Protein AF-A0A183AYP7-F1 (afdb_monomer)

Organism: NCBI:txid27848

Sequence (144 aa):
LGRDILEAHYRACLYAGVEICGTNAEVMPSQWEFQIGPCVGVNAGDHIWMARFLLHRVAEDFGVVVSFDPKPMPGNWNGSGAHTNFSTKAMRRPDIGLKCLAPAVTESQDKSSGTLMNHNLSADADFKVFLLAFCEISPKDISK

Secondary structure (DSSP, 8-state):
--HHHHHHHHHHHHHTT--EEEEEE-SSTTEEEEEEEEEETTHHHHHHHHHHHHHHHHHHHHT-EEE--S-SS-SSS------EEEEETTTT-TTTHHHHHHHHHHHHHHS-SS-TTTS---TTEEEEEEEEEEEE---S----

InterPro domains:
  IPR008146 Glutamine synthetase, catalytic domain [PF00120] (3-88)
  IPR008146 Glutamine synthetase, catalytic domain [PS51987] (1-144)
  IPR008146 Glutamine synthetase, catalytic domain [SM01230] (1-134)
  IPR014746 Glutamine synthetase/guanido kinase, catalytic domain [SSF55931] (2-93)
  IPR027303 Glutamine synthetase, glycine-rich site [PS00181] (71-87)
  IPR050292 Glutamine Synthetase [PTHR20852] (2-106)

Foldseek 3Di:
DCPVLVVQLVVVCVVVVQQWDDKDADPAVQKIKTKGDQDAFPVSVVSVVVSVVSSQVSCVVVQWDKDQAQDPDDDPGHGWDKDKDKDFPQLPDPPCNVVVPVVVVVVVVVPPDDCPSPPDSPRRMTIMIMGMMRIGPDHPDDDD

Structure (mmCIF, N/CA/C/O backbone):
data_AF-A0A183AYP7-F1
#
_entry.id   AF-A0A183AYP7-F1
#
loop_
_atom_site.group_PDB
_atom_site.id
_atom_site.type_symbol
_atom_site.label_atom_id
_atom_site.label_alt_id
_atom_site.label_comp_id
_atom_site.label_asym_id
_atom_site.label_entity_id
_atom_site.label_seq_id
_atom_site.pdbx_PDB_ins_code
_atom_site.Cartn_x
_atom_site.Cartn_y
_atom_site.Cartn_z
_atom_site.occupancy
_atom_site.B_iso_or_equiv
_atom_site.auth_seq_id
_atom_site.auth_comp_id
_atom_site.auth_asym_id
_atom_site.auth_atom_id
_atom_site.pdbx_PDB_model_num
ATOM 1 N N . LEU A 1 1 ? -1.835 -4.619 18.749 1.00 69.69 1 LEU A N 1
ATOM 2 C CA . LEU A 1 1 ? -3.046 -3.809 18.502 1.00 69.69 1 LEU A CA 1
ATOM 3 C C . LEU A 1 1 ? -3.165 -3.587 16.993 1.00 69.69 1 LEU A C 1
ATOM 5 O O . LEU A 1 1 ? -2.137 -3.329 16.379 1.00 69.69 1 LEU A O 1
ATOM 9 N N . GLY A 1 2 ? -4.345 -3.746 16.389 1.00 82.06 2 GLY A N 1
ATOM 10 C CA . GLY A 1 2 ? -4.566 -3.429 14.965 1.00 82.06 2 GLY A CA 1
ATOM 11 C C . GLY A 1 2 ? -4.251 -4.523 13.933 1.00 82.06 2 GLY A C 1
ATOM 12 O O . GLY A 1 2 ? -4.282 -4.249 12.739 1.00 82.06 2 GLY A O 1
ATOM 13 N N . ARG A 1 3 ? -3.993 -5.767 14.368 1.00 89.31 3 ARG A N 1
ATOM 14 C CA . ARG A 1 3 ? -3.762 -6.900 13.452 1.00 89.31 3 ARG A CA 1
ATOM 15 C C . ARG A 1 3 ? -4.984 -7.177 12.575 1.00 89.31 3 ARG A C 1
ATOM 17 O O . ARG A 1 3 ? -4.818 -7.383 11.382 1.00 89.31 3 ARG A O 1
ATOM 24 N N . ASP A 1 4 ? -6.181 -7.141 13.156 1.00 91.69 4 ASP A N 1
ATOM 25 C CA . ASP A 1 4 ? -7.424 -7.466 12.444 1.00 91.69 4 ASP A CA 1
ATOM 26 C C . ASP A 1 4 ? -7.694 -6.488 11.292 1.00 91.69 4 ASP A C 1
ATOM 28 O O . ASP A 1 4 ? -8.097 -6.900 10.208 1.00 91.69 4 ASP A O 1
ATOM 32 N N . ILE A 1 5 ? -7.376 -5.204 11.497 1.00 91.06 5 ILE A N 1
ATOM 33 C CA . ILE A 1 5 ? -7.470 -4.155 10.472 1.00 91.06 5 ILE A CA 1
ATOM 34 C C . ILE A 1 5 ? -6.507 -4.450 9.327 1.00 91.06 5 ILE A C 1
ATOM 36 O O . ILE A 1 5 ? -6.898 -4.399 8.164 1.00 91.06 5 ILE A O 1
ATOM 40 N N . LEU A 1 6 ? -5.254 -4.785 9.642 1.00 91.44 6 LEU A N 1
ATOM 41 C CA . LEU A 1 6 ? -4.255 -5.075 8.620 1.00 91.44 6 LEU A CA 1
ATOM 42 C C . LEU A 1 6 ? -4.580 -6.363 7.853 1.00 91.44 6 LEU A C 1
ATOM 44 O O . LEU A 1 6 ? -4.417 -6.413 6.641 1.00 91.44 6 LEU A O 1
ATOM 48 N N . GLU A 1 7 ? -5.065 -7.400 8.533 1.00 93.88 7 GLU A N 1
ATOM 49 C CA . GLU A 1 7 ? -5.434 -8.666 7.898 1.00 93.88 7 GLU A CA 1
ATOM 50 C C . GLU A 1 7 ? -6.667 -8.506 6.994 1.00 93.88 7 GLU A C 1
ATOM 52 O O . GLU A 1 7 ? -6.701 -9.043 5.882 1.00 93.88 7 GLU A O 1
ATOM 57 N N . ALA A 1 8 ? -7.652 -7.714 7.427 1.00 95.62 8 ALA A N 1
ATOM 58 C CA . ALA A 1 8 ? -8.796 -7.338 6.603 1.00 95.62 8 ALA A CA 1
ATOM 59 C C . ALA A 1 8 ? -8.372 -6.479 5.400 1.00 95.62 8 ALA A C 1
ATOM 61 O O . ALA A 1 8 ? -8.781 -6.763 4.274 1.00 95.62 8 ALA A O 1
ATOM 62 N N . HIS A 1 9 ? -7.501 -5.487 5.607 1.00 96.00 9 HIS A N 1
ATOM 63 C CA . HIS A 1 9 ? -6.925 -4.664 4.539 1.00 96.00 9 HIS A CA 1
ATOM 64 C C . HIS A 1 9 ? -6.148 -5.498 3.520 1.00 96.00 9 HIS A C 1
ATOM 66 O O . HIS A 1 9 ? -6.337 -5.325 2.315 1.00 96.00 9 HIS A O 1
ATOM 72 N N . TYR A 1 10 ? -5.338 -6.445 3.992 1.00 95.38 10 TYR A N 1
ATOM 73 C CA . TYR A 1 10 ? -4.560 -7.338 3.144 1.00 95.38 10 TYR A CA 1
ATOM 74 C C . TYR A 1 10 ? -5.466 -8.169 2.232 1.00 95.38 10 TYR A C 1
ATOM 76 O O . TYR A 1 10 ? -5.279 -8.200 1.015 1.00 95.38 10 TYR A O 1
ATOM 84 N N . ARG A 1 11 ? -6.513 -8.779 2.802 1.00 96.88 11 ARG A N 1
ATOM 85 C CA . ARG A 1 11 ? -7.513 -9.541 2.037 1.00 96.88 11 ARG A CA 1
ATOM 86 C C . ARG A 1 11 ? -8.311 -8.659 1.077 1.00 96.88 11 ARG A C 1
ATOM 88 O O . ARG A 1 11 ? -8.555 -9.079 -0.051 1.00 96.88 11 ARG A O 1
ATOM 95 N N . ALA A 1 12 ? -8.685 -7.449 1.491 1.00 96.88 12 ALA A N 1
ATOM 96 C CA . ALA A 1 12 ? -9.392 -6.496 0.638 1.00 96.88 12 ALA A CA 1
ATOM 97 C C . ALA A 1 12 ? -8.543 -6.079 -0.571 1.00 96.88 12 ALA A C 1
ATOM 99 O O . ALA A 1 12 ? -9.053 -6.034 -1.688 1.00 96.88 12 ALA A O 1
ATOM 100 N N . CYS A 1 13 ? -7.244 -5.836 -0.369 1.00 96.88 13 CYS A N 1
ATOM 101 C CA . CYS A 1 13 ? -6.312 -5.520 -1.449 1.00 96.88 13 CYS A CA 1
ATOM 102 C C . CYS A 1 13 ? -6.170 -6.688 -2.431 1.00 96.88 13 CYS A C 1
ATOM 104 O O . CYS A 1 13 ? -6.308 -6.478 -3.634 1.00 96.88 13 CYS A O 1
ATOM 106 N N . LEU A 1 14 ? -5.982 -7.916 -1.931 1.00 96.12 14 LEU A N 1
ATOM 107 C CA . LEU A 1 14 ? -5.918 -9.110 -2.781 1.00 96.12 14 LEU A CA 1
ATOM 108 C C . LEU A 1 14 ? -7.201 -9.301 -3.601 1.00 96.12 14 LEU A C 1
ATOM 110 O O . LEU A 1 14 ? -7.133 -9.571 -4.796 1.00 96.12 14 LEU A O 1
ATOM 114 N N . TYR A 1 15 ? -8.369 -9.127 -2.978 1.00 97.31 15 TYR A N 1
ATOM 115 C CA . TYR A 1 15 ? -9.655 -9.243 -3.666 1.00 97.31 15 TYR A CA 1
ATOM 116 C C . TYR A 1 15 ? -9.854 -8.154 -4.731 1.00 97.31 15 TYR A C 1
ATOM 118 O O . TYR A 1 15 ? -10.364 -8.431 -5.813 1.00 97.31 15 TYR A O 1
ATOM 126 N N . ALA A 1 16 ? -9.428 -6.922 -4.446 1.00 96.44 16 ALA A N 1
ATOM 127 C CA . ALA A 1 16 ? -9.525 -5.794 -5.370 1.00 96.44 16 ALA A CA 1
ATOM 128 C C . ALA A 1 16 ? -8.498 -5.838 -6.520 1.00 96.44 16 ALA A C 1
ATOM 130 O O . ALA A 1 16 ? -8.517 -4.954 -7.375 1.00 96.44 16 ALA A O 1
ATOM 131 N N . GLY A 1 17 ? -7.594 -6.825 -6.543 1.00 96.19 17 GLY A N 1
ATOM 132 C CA . GLY A 1 17 ? -6.513 -6.902 -7.530 1.00 96.19 17 GLY A CA 1
ATOM 133 C C . GLY A 1 17 ? -5.417 -5.856 -7.310 1.00 96.19 17 GLY A C 1
ATOM 134 O O . GLY A 1 17 ? -4.722 -5.473 -8.248 1.00 96.19 17 GLY A O 1
ATOM 135 N N . VAL A 1 18 ? -5.272 -5.355 -6.082 1.00 94.81 18 VAL A N 1
ATOM 136 C CA . VAL A 1 18 ? -4.144 -4.502 -5.709 1.00 94.81 18 VAL A CA 1
ATOM 137 C C . VAL A 1 18 ? -2.909 -5.378 -5.519 1.00 94.81 18 VAL A C 1
ATOM 139 O O . VAL A 1 18 ? -2.966 -6.366 -4.791 1.00 94.81 18 VAL A O 1
ATOM 142 N N . GLU A 1 19 ? -1.788 -4.982 -6.127 1.00 93.06 19 GLU A N 1
ATOM 143 C CA . GLU A 1 19 ? -0.490 -5.670 -6.057 1.00 93.06 19 GLU A CA 1
ATOM 144 C C . GLU A 1 19 ? 0.160 -5.542 -4.667 1.00 93.06 19 GLU A C 1
ATOM 146 O O . GLU A 1 19 ? 1.215 -4.930 -4.499 1.00 93.06 19 GLU A O 1
ATOM 151 N N . ILE A 1 20 ? -0.490 -6.075 -3.633 1.00 93.38 20 ILE A N 1
ATOM 152 C CA . ILE A 1 20 ? 0.041 -6.124 -2.274 1.00 93.38 20 ILE A CA 1
ATOM 153 C C . ILE A 1 20 ? 0.965 -7.336 -2.120 1.00 93.38 20 ILE A C 1
ATOM 155 O O . ILE A 1 20 ? 0.567 -8.477 -2.340 1.00 93.38 20 ILE A O 1
ATOM 159 N N . CYS A 1 21 ? 2.216 -7.108 -1.723 1.00 91.94 21 CYS A N 1
ATOM 160 C CA . CYS A 1 21 ? 3.222 -8.171 -1.629 1.00 91.94 21 CYS A CA 1
ATOM 161 C C . CYS A 1 21 ? 3.605 -8.558 -0.201 1.00 91.94 21 CYS A C 1
ATOM 163 O O . CYS A 1 21 ? 4.357 -9.512 -0.010 1.00 91.94 21 CYS A O 1
ATOM 165 N N . GLY A 1 22 ? 3.117 -7.837 0.807 1.00 90.62 22 GLY A N 1
ATOM 166 C CA . GLY A 1 22 ? 3.392 -8.178 2.197 1.00 90.62 22 GLY A CA 1
ATOM 167 C C . GLY A 1 22 ? 2.914 -7.131 3.189 1.00 90.62 22 GLY A C 1
ATOM 168 O O . GLY A 1 22 ? 2.454 -6.050 2.809 1.00 90.62 22 GLY A O 1
ATOM 169 N N . THR A 1 23 ? 3.045 -7.490 4.464 1.00 92.38 23 THR A N 1
ATOM 170 C CA . THR A 1 23 ? 2.761 -6.635 5.616 1.00 92.38 23 THR A CA 1
ATOM 171 C C . THR A 1 23 ? 3.616 -7.034 6.815 1.00 92.38 23 THR A C 1
ATOM 173 O O . THR A 1 23 ? 3.867 -8.228 7.006 1.00 92.38 23 THR A O 1
ATOM 176 N N . ASN A 1 24 ? 3.965 -6.088 7.684 1.00 90.50 24 ASN A N 1
ATOM 177 C CA . ASN A 1 24 ? 4.616 -6.369 8.968 1.00 90.50 24 ASN A CA 1
ATOM 178 C C . ASN A 1 24 ? 4.199 -5.374 10.054 1.00 90.50 24 ASN A C 1
ATOM 180 O O . ASN A 1 24 ? 3.751 -4.265 9.776 1.00 90.50 24 ASN A O 1
ATOM 184 N N . ALA A 1 25 ? 4.347 -5.796 11.310 1.00 89.00 25 ALA A N 1
ATOM 185 C CA . ALA A 1 25 ? 4.306 -4.880 12.443 1.00 89.00 25 ALA A CA 1
ATOM 186 C C . ALA A 1 25 ? 5.627 -4.108 12.516 1.00 89.00 25 ALA A C 1
ATOM 188 O O . ALA A 1 25 ? 6.683 -4.663 12.198 1.00 89.00 25 ALA A O 1
ATOM 189 N N . GLU A 1 26 ? 5.555 -2.857 12.949 1.00 85.75 26 GLU A N 1
ATOM 190 C CA . GLU A 1 26 ? 6.713 -1.975 13.067 1.00 85.75 26 GLU A CA 1
ATOM 191 C C . GLU A 1 26 ? 7.169 -1.778 14.508 1.00 85.75 26 GLU A C 1
ATOM 193 O O . GLU A 1 26 ? 6.600 -2.329 15.454 1.00 85.75 26 GLU A O 1
ATOM 198 N N . VAL A 1 27 ? 8.244 -1.004 14.665 1.00 84.25 27 VAL A N 1
ATOM 199 C CA . VAL A 1 27 ? 8.891 -0.762 15.962 1.00 84.25 27 VAL A CA 1
ATOM 200 C C . VAL A 1 27 ? 7.937 -0.099 16.957 1.00 84.25 27 VAL A C 1
ATOM 202 O O . VAL A 1 27 ? 7.958 -0.423 18.146 1.00 84.25 27 VAL A O 1
ATOM 205 N N . MET A 1 28 ? 7.105 0.835 16.492 1.00 79.06 28 MET A N 1
ATOM 206 C CA . MET A 1 28 ? 6.163 1.529 17.359 1.00 79.06 28 MET A CA 1
ATOM 207 C C . MET A 1 28 ? 4.868 0.711 17.535 1.00 79.06 28 MET A C 1
ATOM 209 O O 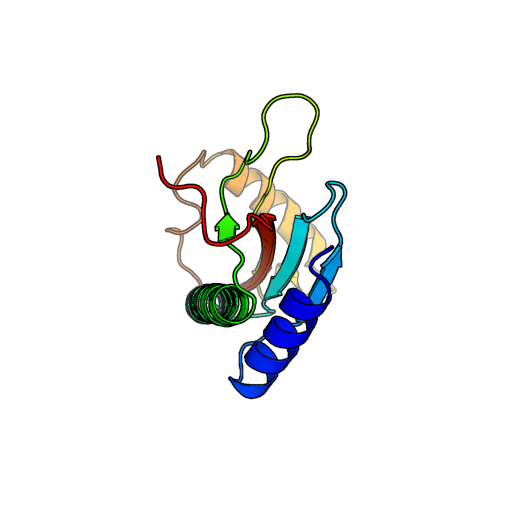. MET A 1 28 ? 4.294 0.240 16.552 1.00 79.06 28 MET A O 1
ATOM 213 N N . PRO A 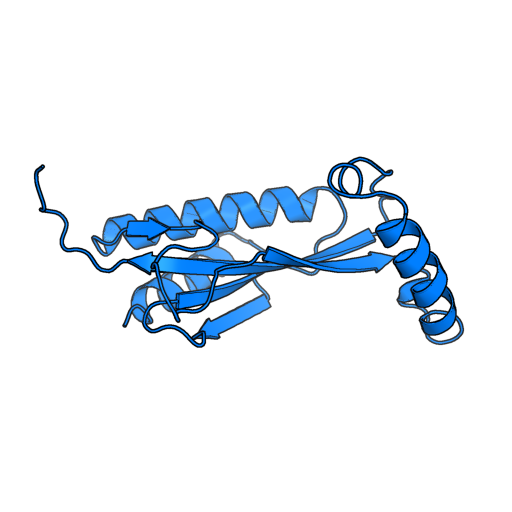1 29 ? 4.340 0.572 18.766 1.00 82.19 29 PRO A N 1
ATOM 214 C CA . PRO A 1 29 ? 3.043 -0.061 18.983 1.00 82.19 29 PRO A CA 1
ATOM 215 C C . PRO A 1 29 ? 1.948 0.606 18.141 1.00 82.19 29 PRO A C 1
ATOM 217 O O . PRO A 1 29 ? 1.841 1.827 18.127 1.00 82.19 29 PRO A O 1
ATOM 220 N N . SER A 1 30 ? 1.129 -0.203 17.464 1.00 84.75 30 SER A N 1
ATOM 221 C CA . SER A 1 30 ? 0.069 0.246 16.537 1.00 84.75 30 SER A CA 1
ATOM 222 C C . SER A 1 30 ? 0.557 0.866 15.216 1.00 84.75 30 SER A C 1
ATOM 224 O O . SER A 1 30 ? -0.262 1.309 14.409 1.00 84.75 30 SER A O 1
ATOM 226 N N . GLN A 1 31 ? 1.865 0.829 14.945 1.00 85.81 31 GLN A N 1
ATOM 227 C CA . GLN A 1 31 ? 2.434 1.114 13.631 1.00 85.81 31 GLN A CA 1
ATOM 228 C C . GLN A 1 31 ? 2.528 -0.172 12.807 1.00 85.81 31 GLN A C 1
ATOM 230 O O . GLN A 1 31 ? 2.963 -1.219 13.300 1.00 85.81 31 GLN A O 1
ATOM 235 N N . TRP A 1 32 ? 2.120 -0.085 11.545 1.00 90.06 32 TRP A N 1
ATOM 236 C CA . TRP A 1 32 ? 2.125 -1.208 10.620 1.00 90.06 32 TRP A CA 1
ATOM 237 C C . TRP A 1 32 ? 2.650 -0.777 9.256 1.00 90.06 32 TRP A C 1
ATOM 239 O O . TRP A 1 32 ? 2.469 0.362 8.829 1.00 90.06 32 TRP A O 1
ATOM 249 N N . GLU A 1 33 ? 3.278 -1.709 8.556 1.00 91.12 33 GLU A N 1
ATOM 250 C CA . GLU A 1 33 ? 3.731 -1.524 7.186 1.00 91.12 33 GLU A CA 1
ATOM 251 C C . GLU A 1 33 ? 2.951 -2.448 6.255 1.00 91.12 33 GLU A C 1
ATOM 253 O O . GLU A 1 33 ? 2.704 -3.615 6.580 1.00 91.12 33 GLU A O 1
ATOM 258 N N . PHE A 1 34 ? 2.590 -1.934 5.081 1.00 92.81 34 PHE A N 1
ATOM 259 C CA . PHE A 1 34 ? 2.159 -2.750 3.954 1.00 92.81 34 PHE A CA 1
ATOM 260 C C . PHE A 1 34 ? 2.983 -2.412 2.717 1.00 92.81 34 PHE A C 1
ATOM 262 O O . PHE A 1 34 ? 3.458 -1.289 2.534 1.00 92.81 34 PHE A O 1
ATOM 269 N N . GLN A 1 35 ? 3.155 -3.401 1.850 1.00 92.25 35 GLN A N 1
ATOM 270 C CA . GLN A 1 35 ? 4.020 -3.283 0.687 1.00 92.25 35 GLN A CA 1
ATOM 271 C C . GLN A 1 35 ? 3.248 -3.463 -0.606 1.00 92.25 35 GLN A C 1
ATOM 273 O O . GLN A 1 35 ? 2.583 -4.482 -0.781 1.00 92.25 35 GLN A O 1
ATOM 278 N N . ILE A 1 36 ? 3.404 -2.512 -1.524 1.00 91.00 36 ILE A N 1
ATOM 279 C CA . ILE A 1 36 ? 2.827 -2.553 -2.866 1.00 91.00 36 ILE A CA 1
ATOM 280 C C . ILE A 1 36 ? 3.934 -2.771 -3.897 1.00 91.00 36 ILE A C 1
ATOM 282 O O . ILE A 1 36 ? 4.952 -2.073 -3.889 1.00 91.00 36 ILE A O 1
ATOM 286 N N . GLY A 1 37 ? 3.723 -3.720 -4.800 1.00 89.69 37 GLY A N 1
ATOM 287 C CA . GLY A 1 37 ? 4.561 -3.980 -5.960 1.00 89.69 37 GLY A CA 1
ATOM 288 C C . GLY A 1 37 ? 5.197 -5.369 -5.983 1.00 89.69 37 GLY A C 1
ATOM 289 O O . GLY A 1 37 ? 4.982 -6.179 -5.087 1.00 89.69 37 GLY A O 1
ATOM 290 N N . PRO A 1 38 ? 6.037 -5.654 -6.987 1.00 89.06 38 PRO A N 1
ATOM 291 C CA . PRO A 1 38 ? 6.541 -4.719 -7.995 1.00 89.06 38 PRO A CA 1
ATOM 292 C C . PRO A 1 38 ? 5.456 -4.239 -8.974 1.00 89.06 38 PRO A C 1
ATOM 294 O O . PRO A 1 38 ? 4.710 -5.039 -9.523 1.00 89.06 38 PRO A O 1
ATOM 297 N N . CYS A 1 39 ? 5.395 -2.929 -9.218 1.00 85.62 39 CYS A N 1
ATOM 298 C CA . CYS A 1 39 ? 4.513 -2.301 -10.202 1.00 85.62 39 CYS A CA 1
ATOM 299 C C . CYS A 1 39 ? 5.338 -1.482 -11.197 1.00 85.62 39 CYS A C 1
ATOM 301 O O . CYS A 1 39 ? 6.309 -0.834 -10.815 1.00 85.62 39 CYS A O 1
ATOM 303 N N . VAL A 1 40 ? 4.936 -1.471 -12.465 1.00 85.06 40 VAL A N 1
ATOM 304 C CA . VAL A 1 40 ? 5.669 -0.766 -13.525 1.00 85.06 40 VAL A CA 1
ATOM 305 C C . VAL A 1 40 ? 5.090 0.630 -13.741 1.00 85.06 40 VAL A C 1
ATOM 307 O O . VAL A 1 40 ? 3.883 0.781 -13.935 1.00 85.06 40 VAL A O 1
ATOM 310 N N . GLY A 1 41 ? 5.949 1.650 -13.736 1.00 82.19 41 GLY A N 1
ATOM 311 C CA . GLY A 1 41 ? 5.568 3.025 -14.074 1.00 82.19 41 GLY A CA 1
ATOM 312 C C . GLY A 1 41 ? 4.398 3.574 -13.243 1.00 82.19 41 GLY A C 1
ATOM 313 O O . GLY A 1 41 ? 4.420 3.531 -12.013 1.00 82.19 41 GLY A O 1
ATOM 314 N N . VAL A 1 42 ? 3.377 4.107 -13.927 1.00 85.62 42 VAL A N 1
ATOM 315 C CA . VAL A 1 42 ? 2.218 4.781 -13.307 1.00 85.62 42 VAL A CA 1
ATOM 316 C C . VAL A 1 42 ? 1.375 3.859 -12.421 1.00 85.62 42 VAL A C 1
ATOM 318 O O . VAL A 1 42 ? 0.851 4.316 -11.406 1.00 85.62 42 VAL A O 1
ATOM 321 N N . ASN A 1 43 ? 1.342 2.554 -12.719 1.00 85.81 43 ASN A N 1
ATOM 322 C CA . ASN A 1 43 ? 0.545 1.583 -11.965 1.00 85.81 43 ASN A CA 1
ATOM 323 C C . ASN A 1 43 ? 0.930 1.563 -10.481 1.00 85.81 43 ASN A C 1
ATOM 325 O O . ASN A 1 43 ? 0.083 1.324 -9.625 1.00 85.81 43 ASN A O 1
ATOM 329 N N . ALA A 1 44 ? 2.197 1.842 -10.155 1.00 84.50 44 ALA A N 1
ATOM 330 C CA . ALA A 1 44 ? 2.637 1.932 -8.768 1.00 84.50 44 ALA A CA 1
ATOM 331 C C . ALA A 1 44 ? 1.835 2.988 -7.990 1.00 84.50 44 ALA A C 1
ATOM 333 O O . ALA A 1 44 ? 1.382 2.718 -6.880 1.00 84.50 44 ALA A O 1
ATOM 334 N N . GLY A 1 45 ? 1.608 4.161 -8.588 1.00 84.75 45 GLY A N 1
ATOM 335 C CA . GLY A 1 45 ? 0.799 5.222 -7.992 1.00 84.75 45 GLY A CA 1
ATOM 336 C C . GLY A 1 45 ? -0.655 4.796 -7.798 1.00 84.75 45 GLY A C 1
ATOM 337 O O . GLY A 1 45 ? -1.193 4.959 -6.701 1.00 84.75 45 GLY A O 1
ATOM 338 N N . ASP A 1 46 ? -1.255 4.192 -8.825 1.00 90.12 46 ASP A N 1
ATOM 339 C CA . ASP A 1 46 ? -2.652 3.744 -8.801 1.00 90.12 46 ASP A CA 1
ATOM 340 C C . ASP A 1 46 ? -2.891 2.698 -7.702 1.00 90.12 46 ASP A C 1
ATOM 342 O O . ASP A 1 46 ? -3.796 2.845 -6.875 1.00 90.12 46 ASP A O 1
ATOM 346 N N . HIS A 1 47 ? -2.030 1.677 -7.621 1.00 91.81 47 HIS A N 1
ATOM 347 C CA . HIS A 1 47 ? -2.137 0.634 -6.600 1.00 91.81 47 HIS A CA 1
ATOM 348 C C . HIS A 1 47 ? -1.933 1.180 -5.182 1.00 91.81 47 HIS A C 1
ATOM 350 O O . HIS A 1 47 ? -2.664 0.783 -4.274 1.00 91.81 47 HIS A O 1
ATOM 356 N N . ILE A 1 48 ? -0.992 2.108 -4.971 1.00 90.62 48 ILE A N 1
ATOM 357 C CA . ILE A 1 48 ? -0.767 2.719 -3.649 1.00 90.62 48 ILE A CA 1
ATOM 358 C C . ILE A 1 48 ? -1.986 3.527 -3.209 1.00 90.62 48 ILE A C 1
ATOM 360 O O . ILE A 1 48 ? -2.422 3.403 -2.062 1.00 90.62 48 ILE A O 1
ATOM 364 N N . TRP A 1 49 ? -2.549 4.350 -4.094 1.00 91.38 49 TRP A N 1
ATOM 365 C CA . TRP A 1 49 ? -3.726 5.154 -3.768 1.00 91.38 49 TRP A CA 1
ATOM 366 C C . TRP A 1 49 ? -4.940 4.287 -3.452 1.00 91.38 49 TRP A C 1
ATOM 368 O O . TRP A 1 49 ? -5.614 4.525 -2.445 1.00 91.38 49 TRP A O 1
ATOM 378 N N . MET A 1 50 ? -5.171 3.238 -4.241 1.00 95.44 50 MET A N 1
ATOM 379 C CA . MET A 1 50 ? -6.244 2.285 -3.968 1.00 95.44 50 MET A CA 1
ATOM 380 C C . MET A 1 50 ? -6.018 1.521 -2.661 1.00 95.44 50 MET A C 1
ATOM 382 O O . MET A 1 50 ? -6.950 1.389 -1.867 1.00 95.44 50 MET A O 1
ATOM 386 N N . ALA A 1 51 ? -4.785 1.099 -2.370 1.00 94.25 51 ALA A N 1
ATOM 387 C CA . ALA A 1 51 ? -4.450 0.460 -1.099 1.00 94.25 51 ALA A CA 1
ATOM 388 C C . ALA A 1 51 ? -4.732 1.379 0.100 1.00 94.25 51 ALA A C 1
ATOM 390 O O . ALA A 1 51 ? -5.302 0.927 1.094 1.00 94.25 51 ALA A O 1
ATOM 391 N N . ARG A 1 52 ? -4.384 2.671 0.009 1.00 93.44 52 ARG A N 1
ATOM 392 C CA . ARG A 1 52 ? -4.678 3.670 1.055 1.00 93.44 52 ARG A CA 1
ATOM 393 C C . ARG A 1 52 ? -6.175 3.878 1.241 1.00 93.44 52 ARG A C 1
ATOM 395 O O . ARG A 1 52 ? -6.648 3.944 2.374 1.00 93.44 52 ARG A O 1
ATOM 402 N N . PHE A 1 53 ? -6.921 3.967 0.142 1.00 95.31 53 PHE A N 1
ATOM 403 C CA . PHE A 1 53 ? -8.373 4.098 0.191 1.00 95.31 53 PHE A CA 1
ATOM 404 C C . PHE A 1 53 ? -9.014 2.904 0.906 1.00 95.31 53 PHE A C 1
ATOM 406 O O . PHE A 1 53 ? -9.806 3.100 1.829 1.00 95.31 53 PHE A O 1
ATOM 413 N N . LEU A 1 54 ? -8.633 1.678 0.533 1.00 95.94 54 LEU A N 1
ATOM 414 C CA . LEU A 1 54 ? -9.124 0.460 1.180 1.00 95.94 54 LEU A CA 1
ATOM 415 C C . LEU A 1 54 ? -8.754 0.420 2.665 1.00 95.94 54 LEU A C 1
ATOM 417 O O . LEU A 1 54 ? -9.589 0.041 3.480 1.00 95.94 54 LEU A O 1
ATOM 421 N N . LEU A 1 55 ? -7.548 0.861 3.034 1.00 94.38 55 LEU A N 1
ATOM 422 C CA . LEU A 1 55 ? -7.131 0.915 4.436 1.00 94.38 55 LEU A CA 1
ATOM 423 C C . LEU A 1 55 ? -8.029 1.848 5.253 1.00 94.38 55 LEU A C 1
ATOM 425 O O . LEU A 1 55 ? -8.456 1.474 6.341 1.00 94.38 55 LEU A O 1
ATOM 429 N N . HIS A 1 56 ? -8.365 3.025 4.721 1.00 93.19 56 HIS A N 1
ATOM 430 C CA . HIS A 1 56 ? -9.302 3.933 5.382 1.00 93.19 56 HIS A CA 1
ATOM 431 C C . HIS A 1 56 ? -10.714 3.352 5.497 1.00 93.19 56 HIS A C 1
ATOM 433 O O . HIS A 1 56 ? -11.353 3.562 6.523 1.00 93.19 56 HIS A O 1
ATOM 439 N N . ARG A 1 57 ? -11.197 2.613 4.490 1.00 95.88 57 ARG A N 1
ATOM 440 C CA . ARG A 1 57 ? -12.515 1.953 4.546 1.00 95.88 57 ARG A CA 1
ATOM 441 C C . ARG A 1 57 ? -12.561 0.856 5.603 1.00 95.88 57 ARG A C 1
ATOM 443 O O . ARG A 1 57 ? -13.473 0.835 6.416 1.00 95.88 57 ARG A O 1
ATOM 450 N N . VAL A 1 58 ? -11.539 0.005 5.651 1.00 94.19 58 VAL A N 1
ATOM 451 C CA . VAL A 1 58 ? -11.429 -1.014 6.700 1.00 94.19 58 VAL A CA 1
ATOM 452 C C . VAL A 1 58 ? -11.316 -0.344 8.071 1.00 94.19 58 VAL A C 1
ATOM 454 O O . VAL A 1 58 ? -12.051 -0.685 8.986 1.00 94.19 58 VAL A O 1
ATOM 457 N N . ALA A 1 59 ? -10.457 0.664 8.225 1.00 91.12 59 ALA A N 1
ATOM 458 C CA . ALA A 1 59 ? -10.336 1.412 9.477 1.00 91.12 59 ALA A CA 1
ATOM 459 C C . ALA A 1 59 ? -11.672 2.021 9.943 1.00 91.12 59 ALA A C 1
ATOM 461 O O . ALA A 1 59 ? -11.988 1.993 11.134 1.00 91.12 59 ALA A O 1
ATOM 462 N N . GLU A 1 60 ? -12.480 2.517 9.005 1.00 91.81 60 GLU A N 1
ATOM 463 C CA . GLU A 1 60 ? -13.807 3.064 9.271 1.00 91.81 60 GLU A CA 1
ATOM 464 C C . GLU A 1 60 ? -14.765 2.015 9.857 1.00 91.81 60 GLU A C 1
ATOM 466 O O . GLU A 1 60 ? -15.429 2.321 10.855 1.00 91.81 60 GLU A O 1
ATOM 471 N N . ASP A 1 61 ? -14.776 0.791 9.320 1.00 92.81 61 ASP A N 1
ATOM 472 C CA . ASP A 1 61 ? -15.584 -0.331 9.827 1.00 92.81 61 ASP A CA 1
ATOM 473 C C . ASP A 1 61 ? -15.161 -0.755 11.241 1.00 92.81 61 ASP A C 1
ATOM 475 O O . ASP A 1 61 ? -15.999 -1.054 12.093 1.00 92.81 61 ASP A O 1
ATOM 479 N N . PHE A 1 62 ? -13.855 -0.723 11.520 1.00 89.69 62 PHE A N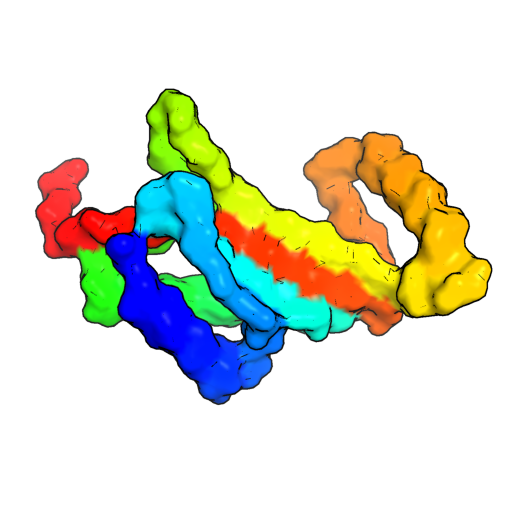 1
ATOM 480 C CA . PHE A 1 62 ? -13.294 -1.046 12.837 1.00 89.69 62 PHE A CA 1
ATOM 481 C C . PHE A 1 62 ? -13.359 0.115 13.840 1.00 89.69 62 PHE A C 1
ATOM 483 O O . PHE A 1 62 ? -13.010 -0.062 15.007 1.00 89.69 62 PHE A O 1
ATOM 490 N N . GLY A 1 63 ? -13.808 1.298 13.417 1.00 88.50 63 GLY A N 1
ATOM 491 C CA . GLY A 1 63 ? -13.946 2.449 14.303 1.00 88.50 63 GLY A CA 1
ATOM 492 C C . GLY A 1 63 ? -12.623 3.094 14.719 1.00 88.50 63 GLY A C 1
ATOM 493 O O . GLY A 1 63 ? -12.557 3.657 15.806 1.00 88.50 63 GLY A O 1
ATOM 494 N N . VAL A 1 64 ? -11.590 3.013 13.879 1.00 87.50 64 VAL A N 1
ATOM 495 C CA . VAL A 1 64 ? -10.247 3.547 14.158 1.00 87.50 64 VAL A CA 1
ATOM 496 C C . VAL A 1 64 ? -9.828 4.586 13.122 1.00 87.50 64 VAL A C 1
ATOM 498 O O . VAL A 1 64 ? -10.403 4.669 12.034 1.00 87.50 64 VAL A O 1
ATOM 501 N N . VAL A 1 65 ? -8.795 5.367 13.437 1.00 88.06 65 VAL A N 1
ATOM 502 C CA . VAL A 1 65 ? -8.244 6.379 12.531 1.00 88.06 65 VAL A CA 1
ATOM 503 C C . VAL A 1 65 ? -6.872 5.932 12.037 1.00 88.06 65 VAL A C 1
ATOM 505 O O . VAL A 1 65 ? -6.057 5.392 12.779 1.00 88.06 65 VAL A O 1
ATOM 508 N N . VAL A 1 66 ? -6.606 6.148 10.753 1.00 88.94 66 VAL A N 1
ATOM 509 C CA . VAL A 1 66 ? -5.299 5.876 10.144 1.00 88.94 66 VAL A CA 1
ATOM 510 C C . VAL A 1 66 ? -4.610 7.199 9.862 1.00 88.94 66 VAL A C 1
ATOM 512 O O . VAL A 1 66 ? -5.197 8.079 9.232 1.00 88.94 66 VAL A O 1
ATOM 515 N N . SER A 1 67 ? -3.360 7.315 10.300 1.00 86.25 67 SER A N 1
ATOM 516 C CA . SER A 1 67 ? -2.486 8.451 10.041 1.00 86.25 67 SER A CA 1
ATOM 517 C C . SER A 1 67 ? -1.289 8.022 9.195 1.00 86.25 67 SER A C 1
ATOM 519 O O . SER A 1 67 ? -0.606 7.038 9.487 1.00 86.25 67 SER A O 1
ATOM 521 N N . PHE A 1 68 ? -1.029 8.798 8.146 1.00 86.81 68 PHE A N 1
ATOM 522 C CA . PHE A 1 68 ? 0.195 8.728 7.342 1.00 86.81 68 PHE A CA 1
ATOM 523 C C . PHE A 1 68 ? 1.159 9.872 7.680 1.00 86.81 68 PHE A C 1
ATOM 525 O O . PHE A 1 68 ? 2.065 10.162 6.899 1.00 86.81 68 PHE A O 1
ATOM 532 N N . ASP A 1 69 ? 0.944 10.553 8.811 1.00 84.25 69 ASP A N 1
ATOM 533 C CA . ASP A 1 69 ? 1.860 11.583 9.281 1.00 84.25 69 ASP A CA 1
ATOM 534 C C . ASP A 1 69 ? 3.258 10.970 9.504 1.00 84.25 69 ASP A C 1
ATOM 536 O O . ASP A 1 69 ? 3.363 9.880 10.081 1.00 84.25 69 ASP A O 1
ATOM 540 N N . PRO A 1 70 ? 4.341 11.621 9.040 1.00 80.25 70 PRO A N 1
ATOM 541 C CA . PRO A 1 70 ? 5.689 11.077 9.171 1.00 80.25 70 PRO A CA 1
ATOM 542 C C . PRO A 1 70 ? 6.172 11.006 10.625 1.00 80.25 70 PRO A C 1
ATOM 544 O O . PRO A 1 70 ? 7.152 10.316 10.914 1.00 80.25 70 PRO A O 1
ATOM 547 N N . LYS A 1 71 ? 5.516 11.700 11.558 1.00 82.25 71 LYS A N 1
ATOM 548 C CA . LYS A 1 71 ? 5.838 11.705 12.983 1.00 82.25 71 LYS A CA 1
ATOM 549 C C . LYS A 1 71 ? 4.550 11.855 13.814 1.00 82.25 71 LYS A C 1
ATOM 551 O O . LYS A 1 71 ? 4.334 12.895 14.435 1.00 82.25 71 LYS A O 1
ATOM 556 N N . PRO A 1 72 ? 3.729 10.793 13.908 1.00 76.75 72 PRO A N 1
ATOM 557 C CA . PRO A 1 72 ? 2.420 10.875 14.553 1.00 76.75 72 PRO A CA 1
ATOM 558 C C . PRO A 1 72 ? 2.521 11.107 16.067 1.00 76.75 72 PRO A C 1
ATOM 560 O O . PRO A 1 72 ? 1.625 11.702 16.655 1.00 76.75 72 PRO A O 1
ATOM 563 N N . MET A 1 73 ? 3.616 10.668 16.703 1.00 77.56 73 MET A N 1
ATOM 564 C CA . MET A 1 73 ? 3.859 10.874 18.131 1.00 77.56 73 MET A CA 1
ATOM 565 C C . MET A 1 73 ? 5.140 11.680 18.386 1.00 77.56 73 MET A C 1
ATOM 567 O O . MET A 1 73 ? 6.204 11.334 17.856 1.00 77.56 73 MET A O 1
ATOM 571 N N . PRO A 1 74 ? 5.085 12.723 19.237 1.00 80.12 74 PRO A N 1
ATOM 572 C CA . PRO A 1 74 ? 6.262 13.490 19.623 1.00 80.12 74 PRO A CA 1
ATOM 573 C C . PRO A 1 74 ? 7.186 12.680 20.545 1.00 80.12 74 PRO A C 1
ATOM 575 O O . PRO A 1 74 ? 6.759 11.774 21.258 1.00 80.12 74 PRO A O 1
ATOM 578 N N . GLY A 1 75 ? 8.471 13.039 20.566 1.00 83.94 75 GLY A N 1
ATOM 579 C CA . GLY A 1 75 ? 9.480 12.399 21.415 1.00 83.94 75 GLY A CA 1
ATOM 580 C C . GLY A 1 75 ? 10.201 11.223 20.749 1.00 83.94 75 GLY A C 1
ATOM 581 O O . GLY A 1 75 ? 10.375 11.183 19.525 1.00 83.94 75 GLY A O 1
ATOM 582 N N . ASN A 1 76 ? 10.659 10.277 21.576 1.00 83.56 76 ASN A N 1
ATOM 583 C CA . ASN A 1 76 ? 11.520 9.159 21.172 1.00 83.56 76 ASN A CA 1
ATOM 584 C C . ASN A 1 76 ? 10.734 7.966 20.592 1.00 83.56 76 ASN A C 1
ATOM 586 O O . ASN A 1 76 ? 10.970 6.818 20.956 1.00 83.56 76 ASN A O 1
ATOM 590 N N . TRP A 1 77 ? 9.767 8.258 19.722 1.00 82.25 77 TRP A N 1
ATOM 591 C CA . TRP A 1 77 ? 9.001 7.269 18.960 1.00 82.25 77 TRP A CA 1
ATOM 592 C C . TRP A 1 77 ? 9.450 7.253 17.503 1.00 82.25 77 TRP A C 1
ATOM 594 O O . TRP A 1 77 ? 9.902 8.275 16.985 1.00 82.25 77 TRP A O 1
ATOM 604 N N . ASN A 1 78 ? 9.331 6.120 16.819 1.00 79.38 78 ASN A N 1
ATOM 605 C CA . ASN A 1 78 ? 9.715 6.037 15.412 1.00 79.38 78 ASN A CA 1
ATOM 606 C C . ASN A 1 78 ? 8.801 6.904 14.533 1.00 79.38 78 ASN A C 1
ATOM 608 O O . ASN A 1 78 ? 7.636 7.135 14.851 1.00 79.38 78 ASN A O 1
ATOM 612 N N . GLY A 1 79 ? 9.361 7.424 13.441 1.00 80.44 79 GLY A N 1
ATOM 613 C CA . GLY A 1 79 ? 8.574 8.069 12.393 1.00 80.44 79 GLY A CA 1
ATOM 614 C C . GLY A 1 79 ? 7.959 7.046 11.439 1.00 80.44 79 GLY A C 1
ATOM 615 O O . GLY A 1 79 ? 8.312 5.866 11.467 1.00 80.44 79 GLY A O 1
ATOM 616 N N . SER A 1 80 ? 7.069 7.516 10.573 1.00 81.94 80 SER A N 1
ATOM 617 C CA . SER A 1 80 ? 6.517 6.758 9.450 1.00 81.94 80 SER A CA 1
ATOM 618 C C . SER A 1 80 ? 7.147 7.247 8.147 1.00 81.94 80 SER A C 1
ATOM 620 O O . SER A 1 80 ? 7.282 8.446 7.912 1.00 81.94 80 SER A O 1
ATOM 622 N N . GLY A 1 81 ? 7.549 6.311 7.296 1.00 83.38 81 GLY A N 1
ATOM 623 C CA . GLY A 1 81 ? 8.178 6.574 6.005 1.00 83.38 81 GLY A CA 1
ATOM 624 C C . GLY A 1 81 ? 7.466 5.870 4.852 1.00 83.38 81 GLY A C 1
ATOM 625 O O . GLY A 1 81 ? 6.582 5.036 5.039 1.00 83.38 81 GLY A O 1
ATOM 626 N N . ALA A 1 82 ? 7.873 6.208 3.634 1.00 84.75 82 ALA A N 1
ATOM 627 C CA . ALA A 1 82 ? 7.387 5.573 2.415 1.00 84.75 82 ALA A CA 1
ATOM 628 C C . ALA A 1 82 ? 8.584 5.104 1.580 1.00 84.75 82 ALA A C 1
ATOM 630 O O . ALA A 1 82 ? 8.979 5.765 0.614 1.00 84.75 82 ALA A O 1
ATOM 631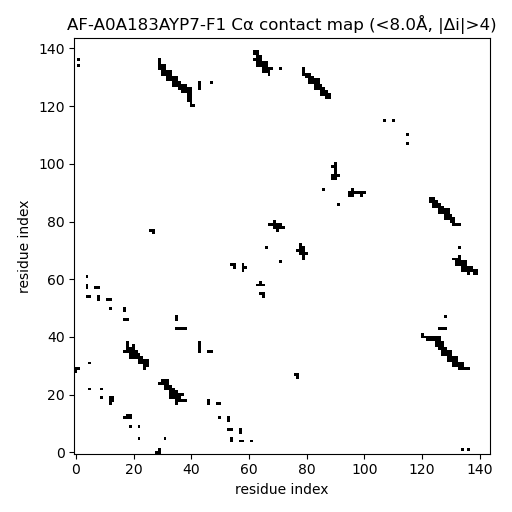 N N . HIS A 1 83 ? 9.237 4.015 2.000 1.00 85.44 83 HIS A N 1
ATOM 632 C CA . HIS A 1 83 ? 10.424 3.538 1.294 1.00 85.44 83 HIS A CA 1
ATOM 633 C C . HIS A 1 83 ? 10.046 3.116 -0.125 1.00 85.44 83 HIS A C 1
ATOM 635 O O . HIS A 1 83 ? 9.155 2.298 -0.337 1.00 85.44 83 HIS A O 1
ATOM 641 N N . THR A 1 84 ? 10.748 3.662 -1.111 1.00 82.31 84 THR A N 1
ATOM 642 C CA . THR A 1 84 ? 10.512 3.358 -2.521 1.00 82.31 84 THR A CA 1
ATOM 643 C C . THR A 1 84 ? 11.717 2.613 -3.063 1.00 82.31 84 THR A C 1
ATOM 645 O O . THR A 1 84 ? 12.787 3.192 -3.233 1.00 82.31 84 THR A O 1
ATOM 648 N N . ASN A 1 85 ? 11.551 1.323 -3.336 1.00 85.12 85 ASN A N 1
ATOM 649 C CA . ASN A 1 85 ? 12.518 0.591 -4.143 1.00 85.12 85 ASN A CA 1
ATOM 650 C C . ASN A 1 85 ? 12.269 0.922 -5.599 1.00 85.12 85 ASN A C 1
ATOM 652 O O . ASN A 1 85 ? 11.125 0.936 -6.061 1.00 85.12 85 ASN A O 1
ATOM 656 N N . PHE A 1 86 ? 13.362 1.092 -6.318 1.00 82.75 86 PHE A N 1
ATOM 657 C CA . PHE A 1 86 ? 13.360 1.396 -7.729 1.00 82.75 86 PHE A CA 1
ATOM 658 C C . PHE A 1 86 ? 14.353 0.487 -8.435 1.00 82.75 86 PHE A C 1
ATOM 660 O O . PHE A 1 86 ? 15.462 0.259 -7.947 1.00 82.75 86 PHE A O 1
ATOM 667 N N . SER A 1 87 ? 13.966 -0.021 -9.597 1.00 81.69 87 SER A N 1
ATOM 668 C CA . SER A 1 87 ? 14.898 -0.697 -10.488 1.00 81.69 87 SER A CA 1
ATOM 669 C C . SER A 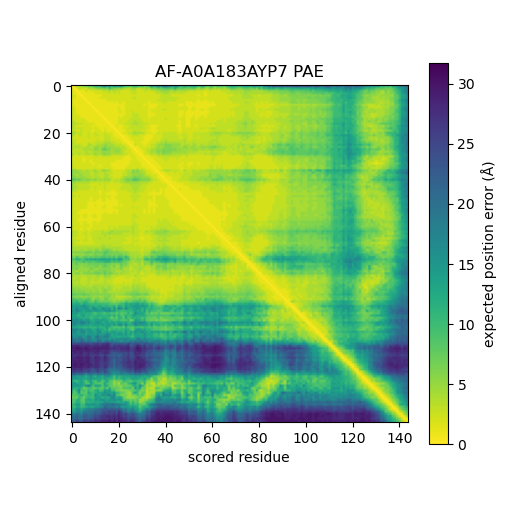1 87 ? 14.479 -0.518 -11.939 1.00 81.69 87 SER A C 1
ATOM 671 O O . SER A 1 87 ? 13.295 -0.543 -12.265 1.00 81.69 87 SER A O 1
ATOM 673 N N . THR A 1 88 ? 15.458 -0.386 -12.827 1.00 83.38 88 THR A N 1
ATOM 674 C CA . THR A 1 88 ? 15.244 -0.463 -14.276 1.00 83.38 88 THR A CA 1
ATOM 675 C C . THR A 1 88 ? 15.631 -1.842 -14.794 1.00 83.38 88 THR A C 1
ATOM 677 O O . THR A 1 88 ? 16.373 -2.589 -14.145 1.00 83.38 88 THR A O 1
ATOM 680 N N . LYS A 1 89 ? 15.211 -2.172 -16.018 1.00 83.38 89 LYS A N 1
ATOM 681 C CA . LYS A 1 89 ? 15.637 -3.400 -16.708 1.00 83.38 89 LYS A CA 1
ATOM 682 C C . LYS A 1 89 ? 17.162 -3.596 -16.718 1.00 83.38 89 LYS A C 1
ATOM 684 O O . LYS A 1 89 ? 17.629 -4.723 -16.582 1.00 83.38 89 LYS A O 1
ATOM 689 N N . ALA A 1 90 ? 17.941 -2.517 -16.838 1.00 83.00 90 ALA A N 1
ATOM 690 C C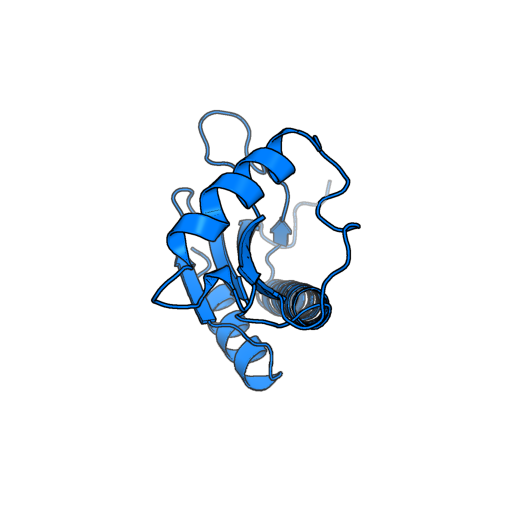A . ALA A 1 90 ? 19.403 -2.576 -16.786 1.00 83.00 90 ALA A CA 1
ATOM 691 C C . ALA A 1 90 ? 19.929 -2.927 -15.384 1.00 83.00 90 ALA A C 1
ATOM 693 O O . ALA A 1 90 ? 20.838 -3.743 -15.264 1.00 83.00 90 ALA A O 1
ATOM 694 N N . MET A 1 91 ? 19.326 -2.377 -14.325 1.00 82.31 91 MET A N 1
ATOM 695 C CA . MET A 1 91 ? 19.703 -2.671 -12.934 1.00 82.31 91 MET A CA 1
ATOM 696 C C . MET A 1 91 ? 19.398 -4.118 -12.529 1.00 82.31 91 MET A C 1
ATOM 698 O O . MET A 1 91 ? 20.097 -4.675 -11.689 1.00 82.31 91 MET A O 1
ATOM 702 N N . ARG A 1 92 ? 18.383 -4.745 -13.139 1.00 83.44 92 ARG A N 1
ATOM 703 C CA . ARG A 1 92 ? 18.000 -6.143 -12.864 1.00 83.44 92 ARG A CA 1
ATOM 704 C C . ARG A 1 92 ? 18.825 -7.180 -13.639 1.00 83.44 92 ARG A C 1
ATOM 706 O O . ARG A 1 92 ? 18.658 -8.377 -13.419 1.00 83.44 92 ARG A O 1
ATOM 713 N N . ARG A 1 93 ? 19.706 -6.757 -14.553 1.00 84.75 93 ARG A N 1
ATOM 714 C CA . ARG A 1 93 ? 20.534 -7.675 -15.346 1.00 84.75 93 ARG A CA 1
ATOM 715 C C . ARG A 1 93 ? 21.677 -8.283 -14.514 1.00 84.75 93 ARG A C 1
ATOM 717 O O . ARG A 1 93 ? 22.402 -7.522 -13.876 1.00 84.75 93 ARG A O 1
ATOM 724 N N . PRO A 1 94 ? 21.925 -9.607 -14.580 1.00 83.94 94 PRO A N 1
ATOM 725 C CA . PRO A 1 94 ? 22.955 -10.261 -13.761 1.00 83.94 94 PRO A CA 1
ATOM 726 C C . PRO A 1 94 ? 24.388 -9.783 -14.031 1.00 83.94 94 PRO A C 1
ATOM 728 O O . PRO A 1 94 ? 25.234 -9.820 -13.145 1.00 83.94 94 PRO A O 1
ATOM 731 N N . ASP A 1 95 ? 24.673 -9.351 -15.258 1.00 85.94 95 ASP A N 1
ATOM 732 C CA . ASP A 1 95 ? 26.025 -9.062 -15.738 1.00 85.94 95 ASP A CA 1
ATOM 733 C C . ASP A 1 95 ? 26.475 -7.612 -15.492 1.00 85.94 95 ASP A C 1
ATOM 735 O O . ASP A 1 95 ? 27.665 -7.348 -15.306 1.00 85.94 95 ASP A O 1
ATOM 739 N N . ILE A 1 96 ? 25.529 -6.667 -15.473 1.00 83.00 96 ILE A N 1
ATOM 740 C CA . ILE A 1 96 ? 25.810 -5.229 -15.320 1.00 83.00 96 ILE A CA 1
ATOM 741 C C . ILE A 1 96 ? 25.054 -4.556 -14.171 1.00 83.00 96 ILE A C 1
ATOM 743 O O . ILE A 1 96 ? 25.372 -3.414 -13.843 1.00 83.00 96 ILE A O 1
ATOM 747 N N . GLY A 1 97 ? 24.094 -5.236 -13.536 1.00 79.31 97 GLY A N 1
ATOM 748 C CA . GLY A 1 97 ? 23.127 -4.618 -12.625 1.00 79.31 97 GLY A CA 1
ATOM 749 C C . GLY A 1 97 ? 23.759 -3.796 -11.502 1.00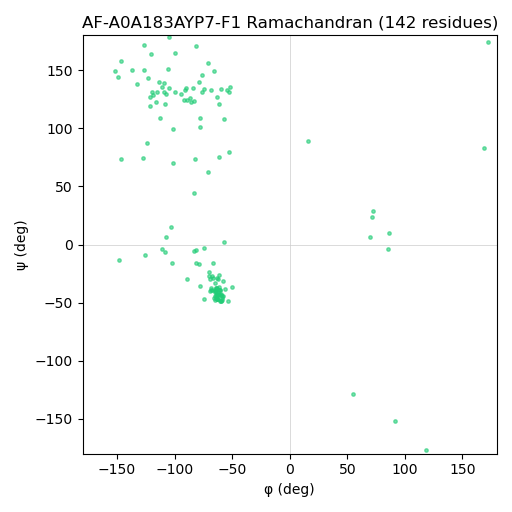 79.31 97 GLY A C 1
ATOM 750 O O . GLY A 1 97 ? 23.422 -2.627 -11.330 1.00 79.31 97 GLY A O 1
ATOM 751 N N . LEU A 1 98 ? 24.760 -4.356 -10.809 1.00 80.25 98 LEU A N 1
ATOM 752 C CA . LEU A 1 98 ? 25.461 -3.667 -9.716 1.00 80.25 98 LEU A CA 1
ATOM 753 C C . LEU A 1 98 ? 26.245 -2.432 -10.196 1.00 80.25 98 LEU A C 1
ATOM 755 O O . LEU A 1 98 ? 26.314 -1.431 -9.486 1.00 80.25 98 LEU A O 1
ATOM 759 N N . LYS A 1 99 ? 26.788 -2.464 -11.421 1.00 82.50 99 LYS A N 1
ATOM 760 C CA . LYS A 1 99 ? 27.512 -1.322 -12.011 1.00 82.50 99 LYS A CA 1
ATOM 761 C C . LYS A 1 99 ? 26.572 -0.165 -12.353 1.00 82.50 99 LYS A C 1
ATOM 763 O O . LYS A 1 99 ? 27.005 0.981 -12.349 1.00 82.50 99 LYS A O 1
ATOM 768 N N . CYS A 1 100 ? 25.298 -0.452 -12.622 1.00 77.62 100 CYS A N 1
ATOM 769 C CA . CYS A 1 100 ? 24.278 0.557 -12.909 1.00 77.62 100 CYS A CA 1
ATOM 770 C C . CYS A 1 100 ? 23.731 1.251 -11.649 1.00 77.62 100 CYS A C 1
ATOM 772 O O . CYS A 1 100 ? 23.117 2.309 -11.775 1.00 77.62 100 CYS A O 1
ATOM 774 N N . LEU A 1 101 ? 23.943 0.691 -10.450 1.00 74.81 101 LEU A N 1
ATOM 775 C CA . LEU A 1 101 ? 23.416 1.256 -9.201 1.00 74.81 101 LEU A CA 1
ATOM 776 C C . LEU A 1 101 ? 24.178 2.505 -8.747 1.00 74.81 101 LEU A C 1
ATOM 778 O O . LEU A 1 101 ? 23.550 3.509 -8.429 1.00 74.81 101 LEU A O 1
ATOM 782 N N . ALA A 1 102 ? 25.514 2.472 -8.743 1.00 74.31 102 ALA A N 1
ATOM 783 C CA . ALA A 1 102 ? 26.316 3.597 -8.254 1.00 74.31 102 ALA A CA 1
ATOM 784 C C . ALA A 1 102 ? 26.048 4.917 -9.013 1.00 74.31 102 ALA A C 1
ATOM 786 O O . ALA A 1 102 ? 25.787 5.917 -8.346 1.00 74.31 102 ALA A O 1
ATOM 787 N N . PRO A 1 103 ? 25.994 4.941 -10.364 1.00 74.12 103 PRO A N 1
ATOM 788 C CA . PRO A 1 103 ? 25.643 6.154 -11.104 1.00 74.12 103 PRO A CA 1
ATOM 789 C C . PRO A 1 103 ? 24.237 6.675 -10.781 1.00 74.12 103 PRO A C 1
ATOM 791 O O . PRO A 1 103 ? 24.050 7.880 -10.647 1.00 74.12 103 PRO A O 1
ATOM 794 N N . ALA A 1 104 ? 23.258 5.778 -10.615 1.00 70.75 104 ALA A N 1
ATOM 795 C CA . ALA A 1 104 ? 21.883 6.163 -10.303 1.00 70.75 104 ALA A CA 1
ATOM 796 C C . ALA A 1 104 ? 21.750 6.768 -8.898 1.00 70.75 104 ALA A C 1
ATOM 798 O O . ALA A 1 104 ? 21.007 7.729 -8.708 1.00 70.75 104 ALA A O 1
ATOM 799 N N . VAL A 1 105 ? 22.497 6.240 -7.921 1.00 73.25 105 VAL A N 1
ATOM 800 C CA . VAL A 1 105 ? 22.550 6.818 -6.572 1.00 73.25 105 VAL A CA 1
ATOM 801 C C . VAL A 1 105 ? 23.178 8.209 -6.618 1.00 73.25 105 VAL A C 1
ATOM 803 O O . VAL A 1 105 ? 22.584 9.141 -6.082 1.00 73.25 105 VAL A O 1
ATOM 806 N N . THR A 1 106 ? 24.315 8.386 -7.298 1.00 68.00 106 THR A N 1
ATOM 807 C CA . THR A 1 106 ? 24.958 9.705 -7.434 1.00 68.00 106 THR A CA 1
ATOM 808 C C . THR A 1 106 ? 24.023 10.722 -8.092 1.00 68.00 106 THR A C 1
ATOM 810 O O . THR A 1 106 ? 23.802 11.795 -7.536 1.00 68.00 106 THR A O 1
ATOM 813 N N . GLU A 1 107 ? 23.377 10.360 -9.205 1.00 67.06 107 GLU A N 1
ATOM 814 C CA . GLU A 1 107 ? 22.429 11.249 -9.887 1.00 67.06 107 GLU A CA 1
ATOM 815 C C . GLU A 1 107 ? 21.227 11.622 -8.998 1.00 67.06 107 GLU A C 1
ATOM 817 O O . GLU A 1 107 ? 20.747 12.758 -9.036 1.00 67.06 107 GLU A O 1
ATOM 822 N N . SER A 1 108 ? 20.748 10.683 -8.174 1.00 61.75 108 SER A N 1
ATOM 823 C CA . SER A 1 108 ? 19.649 10.935 -7.235 1.00 61.75 108 SER A CA 1
ATOM 824 C C . SER A 1 108 ? 20.029 11.878 -6.089 1.00 61.75 108 SER A C 1
ATOM 826 O O . SER A 1 108 ? 19.167 12.609 -5.603 1.00 61.75 108 SER A O 1
ATOM 828 N N . GLN A 1 109 ? 21.299 11.894 -5.670 1.00 62.50 109 GLN A N 1
ATOM 829 C CA . GLN A 1 109 ? 21.778 12.773 -4.601 1.00 62.50 109 GLN A CA 1
ATOM 830 C C . GLN A 1 109 ? 21.995 14.211 -5.082 1.00 62.50 109 GLN A C 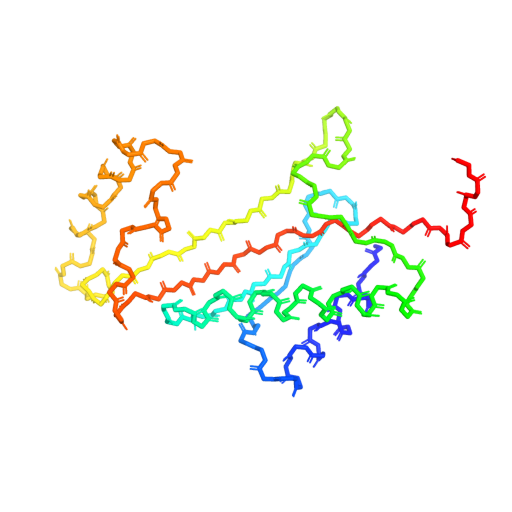1
ATOM 832 O O . GLN A 1 109 ? 21.689 15.148 -4.345 1.00 62.50 109 GLN A O 1
ATOM 837 N N . ASP A 1 110 ? 22.449 14.389 -6.325 1.00 61.00 110 ASP A N 1
ATOM 838 C CA . ASP A 1 110 ? 22.693 15.715 -6.909 1.00 61.00 110 ASP A CA 1
ATOM 839 C C . ASP A 1 110 ? 21.392 16.489 -7.199 1.00 61.00 110 ASP A C 1
ATOM 841 O O . ASP A 1 110 ? 21.379 17.722 -7.239 1.00 61.00 110 ASP A O 1
ATOM 845 N N . LYS A 1 111 ? 20.265 15.784 -7.362 1.00 59.56 111 LYS A N 1
ATOM 846 C CA . LYS A 1 111 ? 18.936 16.362 -7.625 1.00 59.56 111 LYS A CA 1
ATOM 847 C C . LYS A 1 111 ? 18.092 16.390 -6.351 1.00 59.56 111 LYS A C 1
ATOM 849 O O . LYS A 1 111 ? 17.122 15.645 -6.209 1.00 59.56 111 LYS A O 1
ATOM 854 N N . SER A 1 112 ? 18.456 17.250 -5.407 1.00 46.09 112 SER A N 1
ATOM 855 C CA . SER A 1 112 ? 17.789 17.328 -4.107 1.00 46.09 112 SER A CA 1
ATOM 856 C C . SER A 1 112 ? 16.292 17.708 -4.201 1.00 46.09 112 SER A C 1
ATOM 858 O O . SER A 1 112 ? 15.893 18.764 -4.687 1.00 46.09 112 SER A O 1
ATOM 860 N N . SER A 1 113 ? 15.467 16.798 -3.670 1.00 40.00 113 SER A N 1
ATOM 861 C CA . SER A 1 113 ? 14.192 17.036 -2.965 1.00 40.00 113 SER A CA 1
ATOM 862 C C . SER A 1 113 ? 12.866 17.184 -3.731 1.00 40.00 113 SER A C 1
ATOM 864 O O . SER A 1 113 ? 11.834 17.230 -3.068 1.00 40.00 113 SER A O 1
ATOM 866 N N . GLY A 1 114 ? 12.814 17.180 -5.069 1.00 42.38 114 GLY A N 1
ATOM 867 C CA . GLY A 1 114 ? 11.513 17.301 -5.772 1.00 42.38 114 GLY A CA 1
ATOM 868 C C . GLY A 1 114 ? 11.358 16.589 -7.118 1.00 42.38 114 GLY A C 1
ATOM 869 O O . GLY A 1 114 ? 10.239 16.438 -7.602 1.00 42.38 114 GLY A O 1
ATOM 870 N N . THR A 1 115 ? 12.447 16.124 -7.733 1.00 42.47 115 THR A N 1
ATOM 871 C CA . THR A 1 115 ? 12.440 15.802 -9.176 1.00 42.47 115 THR A CA 1
ATOM 872 C C . THR A 1 115 ? 12.555 14.307 -9.485 1.00 42.47 115 THR A C 1
ATOM 874 O O . THR A 1 115 ? 12.413 13.920 -10.643 1.00 42.47 115 THR A O 1
ATOM 877 N N . LEU A 1 116 ? 12.730 13.432 -8.486 1.00 45.41 116 LEU A N 1
ATOM 878 C CA . LEU A 1 116 ? 12.745 11.977 -8.721 1.00 45.41 116 LEU A CA 1
ATOM 879 C C . LEU A 1 116 ? 11.414 11.456 -9.297 1.00 45.41 116 LEU A C 1
ATOM 881 O O . LEU A 1 116 ? 11.428 10.478 -10.033 1.00 45.41 116 LEU A O 1
ATOM 885 N N . MET A 1 117 ? 10.288 12.139 -9.046 1.00 41.72 117 MET A N 1
ATOM 886 C CA . MET A 1 117 ? 9.000 11.816 -9.683 1.00 41.72 117 MET A CA 1
ATOM 887 C C . MET A 1 117 ? 8.834 12.391 -11.101 1.00 41.72 117 MET A C 1
ATOM 889 O O . MET A 1 117 ? 7.962 11.938 -11.834 1.00 41.72 117 MET A O 1
ATOM 893 N N . ASN A 1 118 ? 9.661 13.364 -11.505 1.00 40.31 118 ASN A N 1
ATOM 894 C CA . ASN A 1 118 ? 9.533 14.075 -12.786 1.00 40.31 118 ASN A CA 1
ATOM 895 C C . ASN A 1 118 ? 10.524 13.604 -13.858 1.00 40.31 118 ASN A C 1
ATOM 897 O O . ASN A 1 118 ? 10.344 13.908 -15.038 1.00 40.31 118 ASN A O 1
ATOM 901 N N . HIS A 1 119 ? 11.576 12.872 -13.490 1.00 40.97 119 HIS A N 1
ATOM 902 C CA . HIS A 1 119 ? 12.454 12.268 -14.483 1.00 40.97 119 HIS A CA 1
ATOM 903 C C . HIS A 1 119 ? 11.786 11.031 -15.057 1.00 40.97 119 HIS A C 1
ATOM 905 O O . HIS A 1 119 ? 11.786 9.995 -14.404 1.00 40.97 119 HIS A O 1
ATOM 911 N N . ASN A 1 120 ? 11.217 11.197 -16.260 1.00 39.88 120 ASN A N 1
ATOM 912 C CA . ASN A 1 120 ? 10.838 10.155 -17.215 1.00 39.88 120 ASN A CA 1
ATOM 913 C C . ASN A 1 120 ? 10.801 8.771 -16.568 1.00 39.88 120 ASN A C 1
ATOM 915 O O . ASN A 1 120 ? 11.805 8.053 -16.572 1.00 39.88 120 ASN A O 1
ATOM 919 N N . LEU A 1 121 ? 9.630 8.427 -16.024 1.00 45.41 121 LEU A N 1
ATOM 920 C CA . LEU A 1 121 ? 9.199 7.054 -15.810 1.00 45.41 121 LEU A CA 1
ATOM 921 C C . LEU A 1 121 ? 9.342 6.337 -17.156 1.00 45.41 121 LEU A C 1
ATOM 923 O O . LEU A 1 121 ? 8.386 6.223 -17.919 1.00 45.41 121 LEU A O 1
ATOM 927 N N . SER A 1 122 ? 10.557 5.920 -17.513 1.00 43.25 122 SER A N 1
ATOM 928 C CA . SER A 1 122 ? 10.751 5.004 -18.621 1.00 43.25 122 SER A CA 1
ATOM 929 C C . SER A 1 122 ? 9.826 3.837 -18.320 1.00 43.25 122 SER A C 1
ATOM 931 O O . SER A 1 122 ? 9.845 3.340 -17.191 1.00 43.25 122 SER A O 1
ATOM 933 N N . ALA A 1 123 ? 9.027 3.413 -19.295 1.00 49.50 123 ALA A N 1
ATOM 934 C CA . ALA A 1 123 ? 8.041 2.341 -19.157 1.00 49.50 123 ALA A CA 1
ATOM 935 C C . ALA A 1 123 ? 8.628 0.983 -18.690 1.00 49.50 123 ALA A C 1
ATOM 937 O O . ALA A 1 123 ? 7.897 0.012 -18.563 1.00 49.50 123 ALA A O 1
ATOM 938 N N . ASP A 1 124 ? 9.935 0.929 -18.412 1.00 52.91 124 ASP A N 1
ATOM 939 C CA . ASP A 1 124 ? 10.722 -0.218 -17.966 1.00 52.91 124 ASP A CA 1
ATOM 940 C C . ASP A 1 124 ? 11.157 -0.153 -16.484 1.00 52.91 124 ASP A C 1
ATOM 942 O O . ASP A 1 124 ? 12.000 -0.949 -16.048 1.00 52.91 124 ASP A O 1
ATOM 946 N N . ALA A 1 125 ? 10.678 0.836 -15.723 1.00 58.56 125 ALA A N 1
ATOM 947 C CA . ALA A 1 125 ? 10.995 0.984 -14.307 1.00 58.56 125 ALA A CA 1
ATOM 948 C C . ALA A 1 125 ? 9.968 0.268 -13.421 1.00 58.56 125 ALA A C 1
ATOM 950 O O . ALA A 1 125 ? 8.777 0.584 -13.475 1.00 58.56 125 ALA A O 1
ATOM 951 N N . ASP A 1 126 ? 10.454 -0.630 -12.559 1.00 60.81 126 ASP A N 1
ATOM 952 C CA . ASP A 1 126 ? 9.625 -1.285 -11.547 1.00 60.81 126 ASP A CA 1
ATOM 953 C C . ASP A 1 126 ? 9.842 -0.588 -10.211 1.00 60.81 126 ASP A C 1
ATOM 955 O O . ASP A 1 126 ? 10.978 -0.397 -9.753 1.00 60.81 126 ASP A O 1
ATOM 959 N N . PHE A 1 127 ? 8.728 -0.272 -9.571 1.00 65.69 127 PHE A N 1
ATOM 960 C CA . PHE A 1 127 ? 8.651 0.312 -8.253 1.00 65.69 127 PHE A CA 1
ATOM 961 C C . PHE A 1 127 ? 8.065 -0.705 -7.288 1.00 65.69 127 PHE A C 1
ATOM 963 O O . PHE A 1 127 ? 7.053 -1.348 -7.566 1.00 65.69 127 PHE A O 1
ATOM 970 N N . LYS A 1 128 ? 8.679 -0.816 -6.116 1.00 61.91 128 LYS A N 1
ATOM 971 C CA . LYS A 1 128 ? 8.044 -1.435 -4.955 1.00 61.91 128 LYS A CA 1
ATOM 972 C C . LYS A 1 128 ? 8.018 -0.390 -3.861 1.00 61.91 128 LYS A C 1
ATOM 974 O O . LYS A 1 128 ? 9.080 0.080 -3.462 1.00 61.91 128 LYS A O 1
ATOM 979 N N . VAL A 1 129 ? 6.838 -0.021 -3.389 1.00 66.81 129 VAL A N 1
ATOM 980 C CA . VAL A 1 129 ? 6.687 0.987 -2.340 1.00 66.81 129 VAL A CA 1
ATOM 981 C C . VAL A 1 129 ? 6.251 0.302 -1.059 1.00 66.81 129 VAL A C 1
ATOM 983 O O . VAL A 1 129 ? 5.215 -0.356 -1.003 1.00 66.81 129 VAL A O 1
ATOM 986 N N . PHE A 1 130 ? 7.072 0.457 -0.032 1.00 68.69 130 PHE A N 1
ATOM 987 C CA . PHE A 1 130 ? 6.722 0.157 1.342 1.00 68.69 130 PHE A CA 1
ATOM 988 C C . PHE A 1 130 ? 6.042 1.395 1.909 1.00 68.69 130 PHE A C 1
ATOM 990 O O . PHE A 1 130 ? 6.625 2.482 1.879 1.00 68.69 130 PHE A O 1
ATOM 997 N N . LEU A 1 131 ? 4.812 1.253 2.389 1.00 64.62 131 LEU A N 1
ATOM 998 C CA . LEU A 1 131 ? 4.122 2.345 3.047 1.00 64.62 131 LEU A CA 1
ATOM 999 C C . LEU A 1 131 ? 3.860 2.001 4.504 1.00 64.62 131 LEU A C 1
ATOM 1001 O O . LEU A 1 131 ? 3.179 1.025 4.823 1.00 64.62 131 LEU A O 1
ATOM 1005 N N . LEU A 1 132 ? 4.372 2.870 5.370 1.00 60.12 132 LEU A N 1
ATOM 1006 C CA . LEU A 1 132 ? 4.125 2.827 6.796 1.00 60.12 132 LEU A CA 1
ATOM 1007 C C . LEU A 1 132 ? 2.844 3.600 7.103 1.00 60.12 132 LEU A C 1
ATOM 1009 O O . LEU A 1 132 ? 2.695 4.765 6.727 1.00 60.12 132 LEU A O 1
ATOM 1013 N N . ALA A 1 133 ? 1.919 2.935 7.783 1.00 62.22 133 ALA A N 1
ATOM 1014 C CA . ALA A 1 133 ? 0.675 3.507 8.261 1.00 62.22 133 ALA A CA 1
ATOM 1015 C C . ALA A 1 133 ? 0.607 3.345 9.779 1.00 62.22 133 ALA A C 1
ATOM 1017 O O . ALA A 1 133 ? 0.746 2.243 10.318 1.00 62.22 133 ALA A O 1
ATOM 1018 N N . PHE A 1 134 ? 0.369 4.445 10.485 1.00 58.53 134 PHE A N 1
ATOM 1019 C CA . PHE A 1 134 ? 0.055 4.385 11.902 1.00 58.53 134 PHE A CA 1
ATOM 1020 C C . PHE A 1 134 ? -1.456 4.244 12.059 1.00 58.53 134 PHE A C 1
ATOM 1022 O O . PHE A 1 134 ? -2.212 5.059 11.530 1.00 58.53 134 PHE A O 1
ATOM 1029 N N . CYS A 1 135 ? -1.911 3.208 12.759 1.00 58.06 135 CYS A N 1
ATOM 1030 C CA . CYS A 1 135 ? -3.327 3.045 13.053 1.00 58.06 135 CYS A CA 1
ATOM 1031 C C . CYS A 1 135 ? -3.571 3.490 14.493 1.00 58.06 135 CYS A C 1
ATOM 1033 O O . CYS A 1 135 ? -3.284 2.763 15.447 1.00 58.06 135 CYS A O 1
ATOM 1035 N N . GLU A 1 136 ? -4.060 4.713 14.652 1.00 54.09 136 GLU A N 1
ATOM 1036 C CA . GLU A 1 136 ? -4.452 5.226 15.952 1.00 54.09 136 GLU A CA 1
ATOM 1037 C C . GLU A 1 136 ? -5.812 4.630 16.322 1.00 54.09 136 GLU A C 1
ATOM 1039 O O . GLU A 1 136 ? -6.858 4.954 15.753 1.00 54.09 136 GLU A O 1
ATOM 1044 N N . ILE A 1 137 ? -5.794 3.720 17.293 1.00 50.62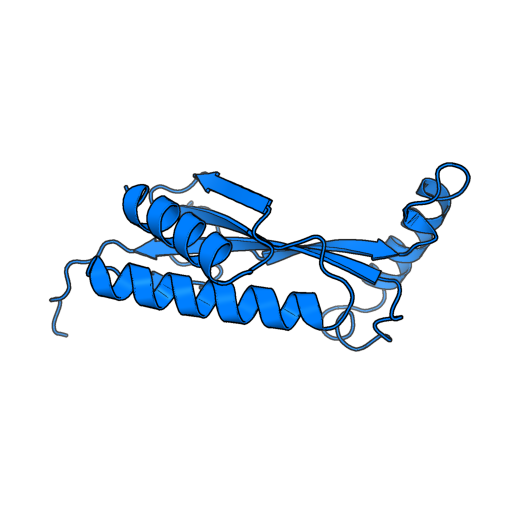 137 ILE A N 1
ATOM 1045 C CA . ILE A 1 137 ? -7.010 3.162 17.883 1.00 50.62 137 ILE A CA 1
ATOM 1046 C C . ILE A 1 137 ? -7.499 4.152 18.935 1.00 50.62 137 ILE A C 1
ATOM 1048 O O . ILE A 1 137 ? -7.324 3.946 20.135 1.00 50.62 137 ILE A O 1
ATOM 1052 N N . SER A 1 138 ? -8.063 5.262 18.470 1.00 42.97 138 SER A N 1
ATOM 1053 C CA . SER A 1 138 ? -8.882 6.126 19.310 1.00 42.97 138 SER A CA 1
ATOM 1054 C C . SER A 1 138 ? -10.334 5.656 19.194 1.00 42.97 138 SER A C 1
ATOM 1056 O O . SER A 1 138 ? -10.784 5.406 18.072 1.00 42.97 138 SER A O 1
ATOM 1058 N N . PRO A 1 139 ? -11.080 5.494 20.303 1.00 43.56 139 PRO A N 1
ATOM 1059 C CA . PRO A 1 139 ? -12.523 5.319 20.225 1.00 43.56 139 PRO A CA 1
ATOM 1060 C C . PRO A 1 139 ? -13.110 6.447 19.369 1.00 43.56 139 PRO A C 1
ATOM 1062 O O . PRO A 1 139 ? -12.735 7.607 19.549 1.00 43.56 139 PRO A O 1
ATOM 1065 N N . LYS A 1 140 ? -14.030 6.126 18.451 1.00 45.16 140 LYS A N 1
ATOM 1066 C CA . LYS A 1 140 ? -14.905 7.113 17.796 1.00 45.16 140 LYS A CA 1
ATOM 1067 C C . LYS A 1 140 ? -15.774 7.800 18.865 1.00 45.16 140 LYS A C 1
ATOM 1069 O O . LYS A 1 140 ? -16.916 7.411 19.037 1.00 45.16 140 LYS A O 1
ATOM 1074 N N . ASP A 1 141 ? -15.183 8.707 19.638 1.00 36.31 141 ASP A N 1
ATOM 1075 C CA . ASP A 1 141 ? -15.783 9.766 20.459 1.00 36.31 141 ASP A CA 1
ATOM 1076 C C . ASP A 1 141 ? -14.710 10.361 21.387 1.00 36.31 141 ASP A C 1
ATOM 1078 O O . ASP A 1 141 ? -14.614 10.045 22.572 1.00 36.31 141 ASP A O 1
ATOM 1082 N N . ILE A 1 142 ? -13.921 11.295 20.857 1.00 36.75 142 ILE A N 1
ATOM 1083 C CA . ILE A 1 142 ? -13.496 12.449 21.653 1.00 36.75 142 ILE A CA 1
ATOM 1084 C C . ILE A 1 142 ? -13.924 13.679 20.865 1.00 36.75 142 ILE A C 1
ATOM 1086 O O . ILE A 1 142 ? -13.206 14.220 20.030 1.00 36.75 142 ILE A O 1
ATOM 1090 N N . SER A 1 143 ? -15.164 14.089 21.113 1.00 32.06 143 SER A N 1
ATOM 1091 C CA . SER A 1 143 ? -15.610 15.446 20.848 1.00 32.06 143 SER A CA 1
ATOM 1092 C C . SER A 1 143 ? -14.711 16.425 21.616 1.00 32.06 143 SER A C 1
ATOM 1094 O O . SER A 1 143 ? -14.822 16.493 22.846 1.00 32.06 143 SER A O 1
ATOM 1096 N N . LYS A 1 144 ? -13.848 17.150 20.897 1.00 33.91 144 LYS A N 1
ATOM 1097 C CA . LYS A 1 144 ? -13.431 18.559 21.071 1.00 33.91 144 LYS A CA 1
ATOM 1098 C C . LYS A 1 144 ? -12.049 18.799 20.480 1.00 33.91 144 LYS A C 1
ATOM 1100 O O . LYS A 1 144 ? -11.118 18.059 20.852 1.00 33.91 144 LYS A O 1
#

Mean predicted aligned error: 8.81 Å

Radius of gyration: 17.43 Å; Cα contacts (8 Å, |Δi|>4): 214; chains: 1; bounding box: 43×29×41 Å

Solvent-accessible surface area (backbone atoms only — not comparable to full-atom values): 8221 Å² total; per-residue (Å²): 112,67,62,68,50,51,55,50,32,51,53,50,30,56,72,72,69,34,55,66,67,51,70,47,80,48,94,41,89,37,29,34,35,42,26,37,35,81,22,53,40,69,52,37,58,56,40,50,53,52,48,53,52,48,40,52,53,43,27,54,78,72,44,36,46,77,44,74,53,50,59,80,51,86,74,100,52,69,63,41,56,67,52,71,47,77,43,40,66,63,45,71,35,94,89,50,10,76,71,51,46,60,60,52,52,53,57,55,63,77,50,75,90,76,48,81,84,68,59,74,73,50,85,59,30,37,31,31,39,37,41,38,38,34,46,48,82,48,71,88,74,75,92,126

Nearest PDB structures (foldseek):
  2uu7-assembly1_F  TM=9.741E-01  e=4.822E-09  Canis lupus familiaris
  4is4-assembly1_C  TM=9.536E-01  e=3.331E-08  Medicago truncatula
  4is4-assembly1_B  TM=9.366E-01  e=9.957E-08  Medicago truncatula
  4bax-assembly1_J  TM=8.736E-01  e=1.808E-06  Streptomyces coelicolor
  8oon-assembly1_C-2  TM=9.327E-01  e=1.726E-01  Methanothermococcus thermolithotrophicus DSM 2095

pLDDT: mean 77.48, std 17.64, range [32.06, 97.31]